Protein AF-A0A2V7QXV8-F1 (afdb_monomer)

pLDDT: mean 71.75, std 11.3, range [37.56, 85.5]

Sequence (123 aa):
MTAGTPDDYIDRLMKLIPADTVALYLSLDGIVRSGLKGDPALSTWMWALFVVVVVGNVLYWRKTGVTDVVQYVVLTLAFVVWVFTIGGPFHDLPWYKPFMGSVLLGLFTFFAPLLYKGAPQPT

Foldseek 3Di:
DDPDDPVVVVVVVLVCLLVVLLVVLVVVLVVLCVVQVPPPCSLVVLVVSVVCSLVVLVVVCVVVVDPCVLSSVLSSVSNVLSCLLVCGSVVPPPPRDNVVSVVSNVVSVVCVVVSDPDDDDDD

Solvent-accessible surface area (backbone atoms only — not comparable to full-atom values): 7189 Å² total; per-residue (Å²): 138,78,78,79,55,75,63,58,58,52,53,51,48,65,66,41,47,52,56,54,53,50,52,50,48,54,53,52,50,52,52,51,53,69,74,35,70,91,44,81,62,42,55,58,50,37,44,51,52,51,51,51,54,54,50,48,53,54,53,49,49,71,70,67,68,72,82,59,59,67,62,51,51,51,43,53,50,51,47,53,41,50,46,48,42,73,25,66,53,49,58,82,38,95,84,54,52,69,65,58,17,55,53,50,43,53,51,46,66,67,46,48,63,72,74,47,76,72,77,81,77,85,127

Structure (mmCIF, N/CA/C/O backbone):
data_AF-A0A2V7QXV8-F1
#
_entry.id   AF-A0A2V7QXV8-F1
#
loop_
_atom_site.group_PDB
_atom_site.id
_atom_site.type_symbol
_atom_site.label_atom_id
_atom_site.label_alt_id
_atom_site.label_comp_id
_atom_site.label_asym_id
_atom_site.label_entity_id
_atom_site.label_seq_id
_atom_site.pdbx_PDB_ins_code
_atom_site.Cartn_x
_atom_site.Cartn_y
_atom_site.Cartn_z
_atom_site.occupancy
_atom_site.B_iso_or_equiv
_atom_site.auth_seq_id
_atom_site.auth_comp_id
_atom_site.auth_asym_id
_atom_site.auth_atom_id
_atom_site.pdbx_PDB_model_num
ATOM 1 N N . MET A 1 1 ? -13.945 19.999 31.562 1.00 37.56 1 MET A N 1
ATOM 2 C CA . MET A 1 1 ? -12.709 19.666 30.824 1.00 37.56 1 MET A CA 1
ATOM 3 C C . MET A 1 1 ? -12.350 18.225 31.161 1.00 37.56 1 MET A C 1
ATOM 5 O O . MET A 1 1 ? -11.565 17.994 32.069 1.00 37.56 1 MET A O 1
ATOM 9 N N . THR A 1 2 ? -13.015 17.249 30.547 1.00 40.75 2 THR A N 1
ATOM 10 C CA . THR A 1 2 ? -12.712 15.830 30.781 1.00 40.75 2 THR A CA 1
ATOM 11 C C . THR A 1 2 ? -11.700 15.396 29.736 1.00 40.75 2 THR A C 1
ATOM 13 O O . THR A 1 2 ? -11.960 15.502 28.540 1.00 40.75 2 THR A O 1
ATOM 16 N N . ALA A 1 3 ? -10.517 15.010 30.210 1.00 41.69 3 ALA A N 1
ATOM 17 C CA . ALA A 1 3 ? -9.444 14.450 29.407 1.00 41.69 3 ALA A CA 1
ATOM 18 C C . ALA A 1 3 ? -9.998 13.358 28.479 1.00 41.69 3 ALA A C 1
ATOM 20 O O . ALA A 1 3 ? -10.766 12.507 28.929 1.00 41.69 3 ALA A O 1
ATOM 21 N N . GLY A 1 4 ? -9.642 13.437 27.193 1.00 46.00 4 GLY A N 1
ATOM 22 C CA . GLY A 1 4 ? -10.053 12.478 26.174 1.00 46.00 4 GLY A CA 1
ATOM 23 C C . GLY A 1 4 ? -9.784 11.055 26.646 1.00 46.00 4 GLY A C 1
ATOM 24 O O . GLY A 1 4 ? -8.693 10.742 27.125 1.00 46.00 4 GLY A O 1
ATOM 25 N N . THR A 1 5 ? -10.812 10.222 26.567 1.00 51.66 5 THR A N 1
ATOM 26 C CA . THR A 1 5 ? -10.742 8.793 26.848 1.00 51.66 5 THR A CA 1
ATOM 27 C C . THR A 1 5 ? -9.605 8.156 26.033 1.00 51.66 5 THR A C 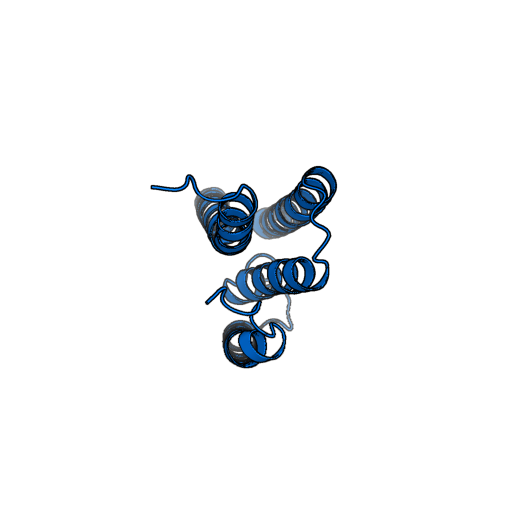1
ATOM 29 O O . THR A 1 5 ? -9.403 8.546 24.883 1.00 51.66 5 THR A O 1
ATOM 32 N N . PRO A 1 6 ? -8.863 7.175 26.586 1.00 52.41 6 PRO A N 1
ATOM 33 C CA . PRO A 1 6 ? -7.794 6.459 25.875 1.00 52.41 6 PRO A CA 1
ATOM 34 C C . PRO A 1 6 ? -8.194 5.927 24.486 1.00 52.41 6 PRO A C 1
ATOM 36 O O . PRO A 1 6 ? -7.344 5.842 23.602 1.00 52.41 6 PRO A O 1
ATOM 39 N N . ASP A 1 7 ? -9.485 5.647 24.287 1.00 53.47 7 ASP A N 1
ATOM 40 C CA . ASP A 1 7 ? -10.080 5.265 23.002 1.00 53.47 7 ASP A CA 1
ATOM 41 C C . ASP A 1 7 ? -9.902 6.330 21.908 1.00 53.47 7 ASP A C 1
ATOM 43 O O . ASP A 1 7 ? -9.552 5.980 20.788 1.00 53.47 7 ASP A O 1
ATOM 47 N N . ASP A 1 8 ? -10.029 7.632 22.209 1.00 63.91 8 ASP A N 1
ATOM 48 C CA . ASP A 1 8 ? -9.919 8.697 21.190 1.00 63.91 8 ASP A CA 1
ATOM 49 C C . ASP A 1 8 ? -8.488 8.806 20.638 1.00 63.91 8 ASP A C 1
ATOM 51 O O . ASP A 1 8 ? -8.278 9.105 19.462 1.00 63.91 8 ASP A O 1
ATOM 55 N N . TYR A 1 9 ? -7.475 8.525 21.467 1.00 54.59 9 TYR A N 1
ATOM 56 C CA . TYR A 1 9 ? -6.085 8.521 21.011 1.00 54.59 9 TYR A CA 1
ATOM 57 C C . TYR A 1 9 ? -5.807 7.347 20.071 1.00 54.59 9 TYR A C 1
ATOM 59 O O . TYR A 1 9 ? -5.240 7.555 18.998 1.00 54.59 9 TYR A O 1
ATOM 67 N N . ILE A 1 10 ? -6.230 6.135 20.446 1.00 59.06 10 ILE A N 1
ATOM 68 C CA . ILE A 1 10 ? -6.058 4.936 19.619 1.00 59.06 10 ILE A CA 1
ATOM 69 C C . ILE A 1 10 ? -6.875 5.053 18.327 1.00 59.06 10 ILE A C 1
ATOM 71 O O . ILE A 1 10 ? -6.328 4.795 17.258 1.00 59.06 10 ILE A O 1
ATOM 75 N N . ASP A 1 11 ? -8.108 5.558 18.378 1.00 62.88 11 ASP A N 1
ATOM 76 C CA . ASP A 1 11 ? -8.944 5.785 17.192 1.00 62.88 11 ASP A CA 1
ATOM 77 C C . ASP A 1 11 ? -8.345 6.806 16.223 1.00 62.88 11 ASP A C 1
ATOM 79 O O . ASP A 1 11 ? -8.382 6.620 14.999 1.00 62.88 11 ASP A O 1
ATOM 83 N N . ARG A 1 12 ? -7.764 7.893 16.743 1.00 60.41 12 ARG A N 1
ATOM 84 C CA . ARG A 1 12 ? -7.032 8.858 15.912 1.00 60.41 12 ARG A CA 1
ATOM 85 C C . ARG A 1 12 ? -5.787 8.230 15.310 1.00 60.41 12 ARG A C 1
ATOM 87 O O . ARG A 1 12 ? -5.550 8.419 14.120 1.00 60.41 12 ARG A O 1
ATOM 94 N N . LEU A 1 13 ? -5.031 7.460 16.092 1.00 57.62 13 LEU A N 1
ATOM 95 C CA . LEU A 1 13 ? -3.851 6.752 15.602 1.00 57.62 13 LEU A CA 1
ATOM 96 C C . LEU A 1 13 ? -4.231 5.793 14.466 1.00 57.62 13 LEU A C 1
ATOM 98 O O . LEU A 1 13 ? -3.622 5.831 13.402 1.00 57.62 13 LEU A O 1
ATOM 102 N N . MET A 1 14 ? -5.299 5.012 14.640 1.00 58.25 14 MET A N 1
ATOM 103 C CA . MET A 1 14 ? -5.800 4.063 13.642 1.00 58.25 14 MET A CA 1
ATOM 104 C C . MET A 1 14 ? -6.269 4.749 12.352 1.00 58.25 14 MET A C 1
ATOM 106 O O . MET A 1 14 ? -6.114 4.189 11.268 1.00 58.25 14 MET A O 1
ATOM 110 N N . LYS A 1 15 ? -6.785 5.981 12.440 1.00 62.88 15 LYS A N 1
ATOM 111 C CA . LYS A 1 15 ? -7.102 6.822 11.270 1.00 62.88 15 LYS A CA 1
ATOM 112 C C . LYS A 1 15 ? -5.867 7.410 10.580 1.00 62.88 15 LYS A C 1
ATOM 114 O O . LYS A 1 15 ? -5.953 7.729 9.397 1.00 62.88 15 LYS A O 1
ATOM 119 N N . LEU A 1 16 ? -4.745 7.556 11.289 1.00 59.81 16 LEU A N 1
ATOM 120 C CA . LEU A 1 16 ? -3.488 8.107 10.765 1.00 59.81 16 LEU A CA 1
ATOM 121 C C . LEU A 1 16 ? -2.578 7.042 10.142 1.00 59.81 16 LEU A C 1
ATOM 123 O O . LEU A 1 16 ? -1.873 7.350 9.185 1.00 59.81 16 LEU A O 1
ATOM 127 N N . ILE A 1 17 ? -2.667 5.781 10.582 1.00 63.16 17 ILE A N 1
ATOM 128 C CA . ILE A 1 17 ? -1.909 4.647 10.017 1.00 63.16 17 ILE A CA 1
ATOM 129 C C . ILE A 1 17 ? -1.930 4.581 8.479 1.00 63.16 17 ILE A C 1
ATOM 131 O O . ILE A 1 17 ? -0.855 4.395 7.900 1.00 63.16 17 ILE A O 1
ATOM 135 N N . PRO A 1 18 ? -3.073 4.721 7.772 1.00 66.31 18 PRO A N 1
ATOM 136 C CA . PRO A 1 18 ? -3.056 4.618 6.320 1.00 66.31 18 PRO A CA 1
ATOM 137 C C . PRO A 1 18 ? -2.311 5.804 5.696 1.00 66.31 18 PRO A C 1
ATOM 139 O O . PRO A 1 18 ? -1.593 5.606 4.723 1.00 66.31 18 PRO A O 1
ATOM 142 N N . ALA A 1 19 ? -2.401 7.004 6.278 1.00 69.44 19 ALA A N 1
ATOM 143 C CA . ALA A 1 19 ? -1.679 8.180 5.798 1.00 69.44 19 ALA A CA 1
ATOM 144 C C . ALA A 1 19 ? -0.167 8.078 6.065 1.00 69.44 19 ALA A C 1
ATOM 146 O O . ALA A 1 19 ? 0.622 8.304 5.148 1.00 69.44 19 ALA A O 1
ATOM 147 N N . ASP A 1 20 ? 0.237 7.662 7.267 1.00 74.00 20 ASP A N 1
ATOM 148 C CA . ASP A 1 20 ? 1.648 7.491 7.636 1.00 74.00 20 ASP A CA 1
ATOM 149 C C . ASP A 1 20 ? 2.321 6.378 6.827 1.00 74.00 20 ASP A C 1
ATOM 151 O O . ASP A 1 20 ? 3.422 6.559 6.307 1.00 74.00 20 ASP A O 1
ATOM 155 N N . THR A 1 21 ? 1.650 5.233 6.659 1.00 76.38 21 THR A N 1
ATOM 156 C CA . THR A 1 21 ? 2.197 4.111 5.876 1.00 76.38 21 THR A CA 1
ATOM 157 C C . THR A 1 21 ? 2.364 4.503 4.405 1.00 76.38 21 THR A C 1
ATOM 159 O O . THR A 1 21 ? 3.373 4.173 3.779 1.00 76.38 21 THR A O 1
ATOM 162 N N . VAL A 1 22 ? 1.395 5.233 3.845 1.00 79.31 22 VAL A N 1
ATOM 163 C CA . VAL A 1 22 ? 1.464 5.739 2.468 1.00 79.31 22 VAL A CA 1
ATOM 164 C C . VAL A 1 22 ? 2.580 6.772 2.315 1.00 79.31 22 VAL A C 1
ATOM 166 O O . VAL A 1 22 ? 3.355 6.681 1.364 1.00 79.31 22 VAL A O 1
ATOM 169 N N . ALA A 1 23 ? 2.709 7.715 3.251 1.00 81.81 23 ALA A N 1
ATOM 170 C CA . ALA A 1 23 ? 3.767 8.723 3.231 1.00 81.81 23 ALA A CA 1
ATOM 171 C C . ALA A 1 23 ? 5.163 8.089 3.336 1.00 81.81 23 ALA A C 1
ATOM 173 O O . ALA A 1 23 ? 6.074 8.467 2.592 1.00 81.81 23 ALA A O 1
ATOM 174 N N . LEU A 1 24 ? 5.317 7.084 4.205 1.00 82.81 24 LEU A N 1
ATOM 175 C CA . LEU A 1 24 ? 6.542 6.298 4.328 1.00 82.81 24 LEU A CA 1
ATOM 176 C C . LEU A 1 24 ? 6.869 5.584 3.012 1.00 82.81 24 LEU A C 1
ATOM 178 O O . LEU A 1 24 ? 7.984 5.714 2.507 1.00 82.81 24 LEU A O 1
ATOM 182 N N . TYR A 1 25 ? 5.898 4.869 2.435 1.00 82.19 25 TYR A N 1
ATOM 183 C CA . TYR A 1 25 ? 6.093 4.158 1.173 1.00 82.19 25 TYR A CA 1
ATOM 184 C C . TYR A 1 25 ? 6.468 5.113 0.036 1.00 82.19 25 TYR A C 1
ATOM 186 O O . TYR A 1 25 ? 7.429 4.845 -0.676 1.00 82.19 25 TYR A O 1
ATOM 194 N N . LEU A 1 26 ? 5.769 6.242 -0.111 1.00 83.38 26 LEU A N 1
ATOM 195 C CA . LEU A 1 26 ? 6.034 7.222 -1.168 1.00 83.38 26 LEU A CA 1
ATOM 196 C C . LEU A 1 26 ? 7.433 7.841 -1.038 1.00 83.38 26 LEU A C 1
ATOM 198 O O . LEU A 1 26 ? 8.128 8.033 -2.035 1.00 83.38 26 LEU A O 1
ATOM 202 N N . SER A 1 27 ? 7.863 8.114 0.195 1.00 85.50 27 SER A N 1
ATOM 203 C CA . SER A 1 27 ? 9.206 8.630 0.471 1.00 85.50 27 SER A CA 1
ATOM 204 C C . SER A 1 27 ? 10.280 7.614 0.075 1.00 85.50 27 SER A C 1
ATOM 206 O O . SER A 1 27 ? 11.242 7.961 -0.610 1.00 85.50 27 SER A O 1
ATOM 208 N N . LEU A 1 28 ? 10.100 6.347 0.460 1.00 82.56 28 LEU A N 1
ATOM 209 C CA . LEU A 1 28 ? 11.027 5.263 0.123 1.00 82.56 28 LEU A CA 1
ATOM 210 C C . LEU A 1 28 ? 11.042 4.964 -1.381 1.00 82.56 28 LEU A C 1
ATOM 212 O O . LEU A 1 28 ? 12.119 4.791 -1.950 1.00 82.56 28 LEU A O 1
ATOM 216 N N . ASP A 1 29 ? 9.876 4.958 -2.030 1.00 82.69 29 ASP A N 1
ATOM 217 C CA . ASP A 1 29 ? 9.727 4.804 -3.480 1.00 82.69 29 ASP A CA 1
ATOM 218 C C . ASP A 1 29 ? 10.514 5.888 -4.229 1.00 82.69 29 ASP A C 1
ATOM 220 O O . ASP A 1 29 ? 11.331 5.572 -5.098 1.00 82.69 29 ASP A O 1
ATOM 224 N N . GLY A 1 30 ? 10.363 7.155 -3.828 1.00 81.00 30 GLY A N 1
ATOM 225 C CA . GLY A 1 30 ? 11.110 8.272 -4.406 1.00 81.00 30 GLY A CA 1
ATOM 226 C C . GLY A 1 30 ? 12.627 8.127 -4.243 1.00 81.00 30 GLY A C 1
ATOM 227 O O . GLY A 1 30 ? 13.370 8.299 -5.212 1.00 81.00 30 GLY A O 1
ATOM 228 N N . ILE A 1 31 ? 13.092 7.749 -3.046 1.00 85.12 31 ILE A N 1
ATOM 229 C CA . ILE A 1 31 ? 14.522 7.540 -2.760 1.00 85.12 31 ILE A CA 1
ATOM 230 C C . ILE A 1 31 ? 15.086 6.405 -3.624 1.00 85.12 31 ILE A C 1
ATOM 232 O O . ILE A 1 31 ? 16.087 6.603 -4.317 1.00 85.12 31 ILE A O 1
ATOM 236 N N . VAL A 1 32 ? 14.434 5.240 -3.646 1.00 82.75 32 VAL A N 1
ATOM 237 C CA . VAL A 1 32 ? 14.908 4.067 -4.400 1.00 82.75 32 VAL A CA 1
ATOM 238 C C . VAL A 1 32 ? 14.913 4.334 -5.902 1.00 82.75 32 VAL A C 1
ATOM 240 O O . VAL A 1 32 ? 15.908 4.047 -6.570 1.00 82.75 32 VAL A O 1
ATOM 243 N N . ARG A 1 33 ? 13.859 4.957 -6.441 1.00 80.50 33 ARG A N 1
ATOM 244 C CA . ARG A 1 33 ? 13.814 5.337 -7.862 1.00 80.50 33 ARG A CA 1
ATOM 245 C C . ARG A 1 33 ? 14.875 6.369 -8.227 1.00 80.50 33 ARG A C 1
ATOM 247 O O . ARG A 1 33 ? 15.376 6.337 -9.349 1.00 80.50 33 ARG A O 1
ATOM 254 N N . SER A 1 34 ? 15.214 7.278 -7.311 1.00 82.31 34 SER A N 1
ATOM 255 C CA . SER A 1 34 ? 16.271 8.268 -7.539 1.00 82.31 34 SER A CA 1
ATOM 256 C C . SER A 1 34 ? 17.667 7.636 -7.574 1.00 82.31 34 SER A C 1
ATOM 258 O O . SER A 1 34 ? 18.494 8.056 -8.381 1.00 82.31 34 SER A O 1
ATOM 260 N N . GLY A 1 35 ? 17.911 6.604 -6.758 1.00 79.75 35 GLY A N 1
ATOM 261 C CA . GLY A 1 35 ? 19.212 5.935 -6.655 1.00 79.75 35 GLY A CA 1
ATOM 262 C C . GLY A 1 35 ? 19.452 4.819 -7.676 1.00 79.75 35 GLY A C 1
ATOM 263 O O . GLY A 1 35 ? 20.594 4.597 -8.061 1.00 79.75 35 GLY A O 1
ATOM 264 N N . LEU A 1 36 ? 18.400 4.133 -8.136 1.00 79.81 36 LEU A N 1
ATOM 265 C CA . LEU A 1 36 ? 18.493 2.947 -9.008 1.00 79.81 36 LEU A CA 1
ATOM 266 C C . LEU A 1 36 ? 17.905 3.176 -10.406 1.00 79.81 36 LEU A C 1
ATOM 268 O O . LEU A 1 36 ? 17.455 2.245 -11.074 1.00 79.81 36 LEU A O 1
ATOM 272 N N . LYS A 1 37 ? 17.853 4.430 -10.859 1.00 72.06 37 LYS A N 1
ATOM 273 C CA . LYS A 1 37 ? 17.228 4.791 -12.134 1.00 72.06 37 LYS A CA 1
ATOM 274 C C . LYS A 1 37 ? 17.919 4.075 -13.306 1.00 72.06 37 LYS A C 1
ATOM 276 O O . LYS A 1 37 ? 19.031 4.428 -13.678 1.00 72.06 37 LYS A O 1
ATOM 281 N N . GLY A 1 38 ? 17.229 3.106 -13.911 1.00 69.12 38 GLY A N 1
ATOM 282 C CA . GLY A 1 38 ? 17.739 2.308 -15.036 1.00 69.12 38 GLY A CA 1
ATOM 283 C C . GLY A 1 38 ? 18.434 1.000 -14.642 1.00 69.12 38 GLY A C 1
ATOM 284 O O . GLY A 1 38 ? 18.882 0.279 -15.530 1.00 69.12 38 GLY A O 1
ATOM 285 N N . ASP A 1 39 ? 18.499 0.674 -13.349 1.00 79.50 39 ASP A N 1
ATOM 286 C CA . ASP A 1 39 ? 19.017 -0.604 -12.865 1.00 79.50 39 ASP A CA 1
ATOM 287 C C . ASP A 1 39 ? 17.886 -1.655 -12.822 1.00 79.50 39 ASP A C 1
ATOM 289 O O . ASP A 1 39 ? 16.836 -1.393 -12.222 1.00 79.50 39 ASP A O 1
ATOM 293 N N . PRO A 1 40 ? 18.056 -2.855 -13.410 1.00 74.25 40 PRO A N 1
ATOM 294 C CA . PRO A 1 40 ? 17.089 -3.948 -13.275 1.00 74.25 40 PRO A CA 1
ATOM 295 C C . PRO A 1 40 ? 16.826 -4.366 -11.815 1.00 74.25 40 PRO A C 1
ATOM 297 O O . PRO A 1 40 ? 15.771 -4.935 -11.525 1.00 74.25 40 PRO A O 1
ATOM 300 N N . ALA A 1 41 ? 17.722 -4.049 -10.874 1.00 78.88 41 ALA A N 1
ATOM 301 C CA . ALA A 1 41 ? 17.515 -4.284 -9.445 1.00 78.88 41 ALA A CA 1
ATOM 302 C C . ALA A 1 41 ? 16.388 -3.430 -8.832 1.00 78.88 41 ALA A C 1
ATOM 304 O O . ALA A 1 41 ? 15.893 -3.769 -7.753 1.00 78.88 41 ALA A O 1
ATOM 305 N N . LEU A 1 42 ? 15.956 -2.352 -9.501 1.00 77.56 42 LEU A N 1
ATOM 306 C CA . LEU A 1 42 ? 14.882 -1.474 -9.029 1.00 77.56 42 LEU A CA 1
ATOM 307 C C . LEU A 1 42 ? 13.591 -2.259 -8.767 1.00 77.56 42 LEU A C 1
ATOM 309 O O . LEU A 1 42 ? 12.998 -2.104 -7.703 1.00 77.56 42 LEU A O 1
ATOM 313 N N . SER A 1 43 ? 13.209 -3.165 -9.672 1.00 76.50 43 SER A N 1
ATOM 314 C CA . SER A 1 43 ? 11.997 -3.981 -9.521 1.00 76.50 43 SER A CA 1
ATOM 315 C C . SER A 1 43 ? 12.044 -4.839 -8.249 1.00 76.50 43 SER A C 1
ATOM 317 O O . SER A 1 43 ? 11.129 -4.813 -7.424 1.00 76.50 43 SER A O 1
ATOM 319 N N . THR A 1 44 ? 13.169 -5.522 -8.016 1.00 81.56 44 THR A N 1
ATOM 320 C CA . THR A 1 44 ? 13.402 -6.337 -6.813 1.00 81.56 44 THR A CA 1
ATOM 321 C C . THR A 1 44 ? 13.342 -5.498 -5.537 1.00 81.56 44 THR A C 1
ATOM 323 O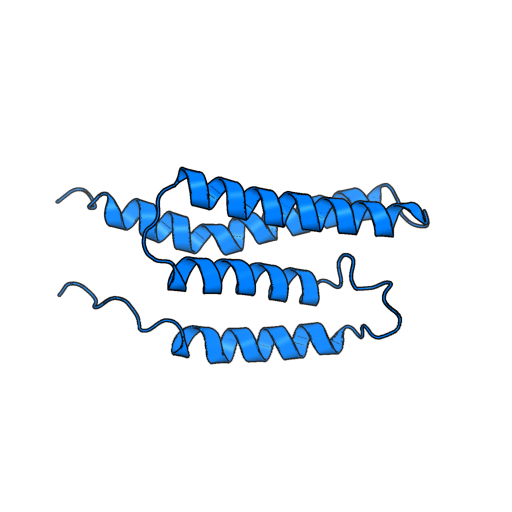 O . THR A 1 44 ? 12.724 -5.912 -4.554 1.00 81.56 44 THR A O 1
ATOM 326 N N . TRP A 1 45 ? 13.936 -4.302 -5.546 1.00 80.69 45 TRP A N 1
ATOM 327 C CA . TRP A 1 45 ? 13.895 -3.388 -4.403 1.00 80.69 45 TRP A CA 1
ATOM 328 C C . TRP A 1 45 ? 12.486 -2.883 -4.099 1.00 80.69 45 TRP A C 1
ATOM 330 O O . TRP A 1 45 ? 12.110 -2.796 -2.931 1.00 80.69 45 TRP A O 1
ATOM 340 N N . MET A 1 46 ? 11.677 -2.606 -5.121 1.00 80.31 46 MET A N 1
ATOM 341 C CA . MET A 1 46 ? 10.284 -2.200 -4.930 1.00 80.31 46 MET A CA 1
ATOM 342 C C . MET A 1 46 ? 9.430 -3.322 -4.338 1.00 80.31 46 MET A C 1
ATOM 344 O O . MET A 1 46 ? 8.598 -3.062 -3.465 1.00 80.31 46 MET A O 1
ATOM 348 N N . TRP A 1 47 ? 9.656 -4.569 -4.766 1.00 82.12 47 TRP A N 1
ATOM 349 C CA . TRP A 1 47 ? 9.009 -5.741 -4.170 1.00 82.12 47 TRP A CA 1
ATOM 350 C C . TRP A 1 47 ? 9.438 -5.935 -2.714 1.00 82.12 47 TRP A C 1
ATOM 352 O O . TRP A 1 47 ? 8.585 -6.145 -1.851 1.00 82.12 47 TRP A O 1
ATOM 362 N N . ALA A 1 48 ? 10.733 -5.798 -2.419 1.00 84.25 48 ALA A N 1
ATOM 363 C CA . ALA A 1 48 ? 11.248 -5.880 -1.055 1.00 84.25 48 ALA A CA 1
ATOM 364 C C . ALA A 1 48 ? 10.636 -4.797 -0.151 1.00 84.25 48 ALA A C 1
ATOM 366 O O . ALA A 1 48 ? 10.155 -5.113 0.936 1.00 84.25 48 ALA A O 1
ATOM 367 N N . LEU A 1 49 ? 10.576 -3.543 -0.615 1.00 82.88 49 LEU A N 1
ATOM 368 C CA . LEU A 1 49 ? 9.938 -2.443 0.112 1.00 82.88 49 LEU A CA 1
ATOM 369 C C . LEU A 1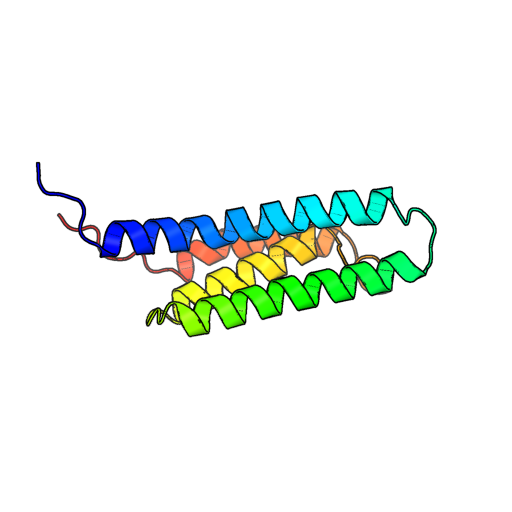 49 ? 8.454 -2.707 0.372 1.00 82.88 49 LEU A C 1
ATOM 371 O O . LEU A 1 49 ? 7.991 -2.524 1.496 1.00 82.88 49 LEU A O 1
ATOM 375 N N . PHE A 1 50 ? 7.715 -3.169 -0.639 1.00 82.62 50 PHE A N 1
ATOM 376 C CA . PHE A 1 50 ? 6.303 -3.509 -0.481 1.00 82.62 50 PHE A CA 1
ATOM 377 C C . PHE A 1 50 ? 6.104 -4.580 0.596 1.00 82.62 50 PHE A C 1
ATOM 379 O O . PHE A 1 50 ? 5.310 -4.386 1.516 1.00 82.62 50 PHE A O 1
ATOM 386 N N . VAL A 1 51 ? 6.872 -5.671 0.539 1.00 84.19 51 VAL A N 1
ATOM 387 C CA . VAL A 1 51 ? 6.787 -6.752 1.531 1.00 84.19 51 VAL A CA 1
ATOM 388 C C . VAL A 1 51 ? 7.162 -6.254 2.926 1.00 84.19 51 VAL A C 1
ATOM 390 O O . VAL A 1 51 ? 6.444 -6.549 3.876 1.00 84.19 51 VAL A O 1
ATOM 393 N N . VAL A 1 52 ? 8.232 -5.468 3.070 1.00 85.44 52 VAL A N 1
ATOM 394 C CA . VAL A 1 52 ? 8.661 -4.931 4.373 1.00 85.44 52 VAL A CA 1
ATOM 395 C C . VAL A 1 52 ? 7.589 -4.036 4.988 1.00 85.44 52 VAL A C 1
ATOM 397 O O . VAL A 1 52 ? 7.298 -4.179 6.175 1.00 85.44 52 VAL A O 1
ATOM 400 N N . VAL A 1 53 ? 6.966 -3.154 4.203 1.00 80.44 53 VAL A N 1
ATOM 401 C CA . VAL A 1 53 ? 5.916 -2.259 4.708 1.00 80.44 53 VAL A CA 1
ATOM 402 C C . VAL A 1 53 ? 4.643 -3.037 5.060 1.00 80.44 53 VAL A C 1
ATOM 404 O O . VAL A 1 53 ? 4.075 -2.807 6.127 1.00 80.44 53 VAL A O 1
ATOM 407 N N . VAL A 1 54 ? 4.228 -4.009 4.236 1.00 80.50 54 VAL A N 1
ATOM 408 C CA . VAL A 1 54 ? 3.0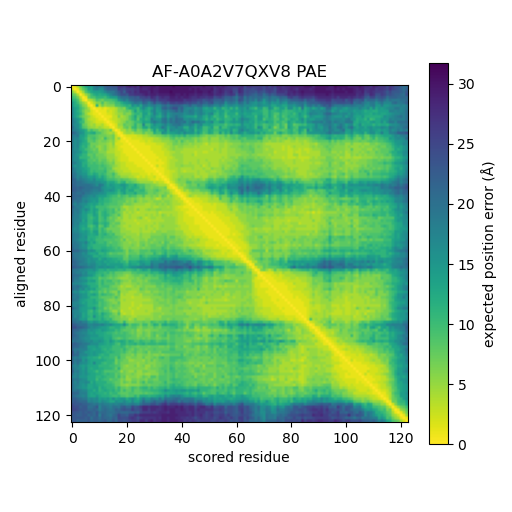75 -4.881 4.540 1.00 80.50 54 VAL A CA 1
ATOM 409 C C . VAL A 1 54 ? 3.325 -5.695 5.810 1.00 80.50 54 VAL A C 1
ATOM 411 O O . VAL A 1 54 ? 2.498 -5.692 6.722 1.00 80.50 54 VAL A O 1
ATOM 414 N N . VAL A 1 55 ? 4.475 -6.366 5.905 1.00 82.44 55 VAL A N 1
ATOM 415 C CA . VAL A 1 55 ? 4.840 -7.178 7.075 1.00 82.44 55 VAL A CA 1
ATOM 416 C C . VAL A 1 55 ? 4.975 -6.300 8.315 1.00 82.44 55 VAL A C 1
ATOM 418 O O . VAL A 1 55 ? 4.490 -6.685 9.377 1.00 82.44 55 VAL A O 1
ATOM 421 N N . GLY A 1 56 ? 5.567 -5.111 8.182 1.00 78.31 56 GLY A N 1
ATOM 422 C CA . GLY A 1 56 ? 5.646 -4.114 9.245 1.00 78.31 56 GLY A CA 1
ATOM 423 C C . GLY A 1 56 ? 4.266 -3.741 9.780 1.00 78.31 56 GLY A C 1
ATOM 424 O O . GLY A 1 56 ? 4.059 -3.781 10.991 1.00 78.31 56 GLY A O 1
ATOM 425 N N . ASN A 1 57 ? 3.299 -3.489 8.892 1.00 75.12 57 ASN A N 1
ATOM 426 C CA . ASN A 1 57 ? 1.921 -3.173 9.278 1.00 75.12 57 ASN A CA 1
ATOM 427 C C . ASN A 1 57 ? 1.222 -4.340 10.000 1.00 75.12 57 ASN A C 1
ATOM 429 O O . ASN A 1 57 ? 0.512 -4.134 10.985 1.00 75.12 57 ASN A O 1
ATOM 433 N N . VAL A 1 58 ? 1.449 -5.582 9.556 1.00 74.00 58 VAL A N 1
ATOM 434 C CA . VAL A 1 58 ? 0.915 -6.798 10.206 1.00 74.00 58 VAL A CA 1
ATOM 435 C C . VAL A 1 58 ? 1.539 -7.040 11.578 1.00 74.00 58 VAL A C 1
ATOM 437 O O . VAL A 1 58 ? 0.832 -7.373 12.534 1.00 74.00 58 VAL A O 1
ATOM 440 N N . LEU A 1 59 ? 2.852 -6.847 11.710 1.00 77.44 59 LEU A N 1
ATOM 441 C CA . LEU A 1 59 ? 3.541 -6.972 12.994 1.00 77.44 59 LEU A CA 1
ATOM 442 C C . LEU A 1 59 ? 3.103 -5.887 13.981 1.00 77.44 59 LEU A C 1
ATOM 444 O O . LEU A 1 59 ? 2.942 -6.174 15.169 1.00 77.44 59 LEU A O 1
ATOM 448 N N . TYR A 1 60 ? 2.916 -4.659 13.493 1.00 70.38 60 TYR A N 1
ATOM 449 C CA . TYR A 1 60 ? 2.477 -3.532 14.308 1.00 70.38 60 TYR A CA 1
ATOM 450 C C . TYR A 1 60 ? 1.080 -3.790 14.878 1.00 70.38 60 TYR A C 1
ATOM 452 O O . TYR A 1 60 ? 0.892 -3.682 16.087 1.00 70.38 60 TYR A O 1
ATOM 460 N N . TRP A 1 61 ? 0.148 -4.271 14.049 1.00 67.62 61 TRP A N 1
ATOM 461 C CA . TRP A 1 61 ? -1.186 -4.680 14.497 1.00 67.62 61 TRP A CA 1
ATOM 462 C C . TRP A 1 61 ? -1.164 -5.798 15.541 1.00 67.62 61 TRP A C 1
ATOM 464 O O . TRP A 1 61 ? -1.833 -5.708 16.572 1.00 67.62 61 TRP A O 1
ATOM 474 N N . ARG A 1 62 ? -0.331 -6.827 15.337 1.00 68.44 62 ARG A N 1
ATOM 475 C CA . ARG A 1 62 ? -0.158 -7.893 16.338 1.00 68.44 62 ARG A CA 1
ATOM 476 C C . ARG A 1 62 ? 0.341 -7.374 17.687 1.00 68.44 62 ARG A C 1
ATOM 478 O O . ARG A 1 62 ? 0.052 -7.999 18.703 1.00 68.44 62 ARG A O 1
ATOM 485 N N . LYS A 1 63 ? 1.093 -6.270 17.710 1.00 70.50 63 LYS A N 1
ATOM 486 C CA . LYS A 1 63 ? 1.581 -5.654 18.951 1.00 70.50 63 LYS A CA 1
ATOM 487 C C . LYS A 1 63 ? 0.594 -4.678 19.584 1.00 70.50 63 LYS A C 1
ATOM 489 O O . LYS A 1 63 ? 0.634 -4.534 20.801 1.00 70.50 63 LYS A O 1
ATOM 494 N N . THR A 1 64 ? -0.262 -4.017 18.806 1.00 65.62 64 THR A N 1
ATOM 495 C CA . THR A 1 64 ? -1.222 -3.035 19.339 1.00 65.62 64 THR A CA 1
ATOM 496 C C . THR A 1 64 ? -2.480 -3.668 19.931 1.00 65.62 64 THR A C 1
ATOM 498 O O . THR A 1 64 ? -3.181 -2.996 20.679 1.00 65.62 64 THR A O 1
ATOM 501 N N . GLY A 1 65 ? -2.760 -4.950 19.665 1.00 61.66 65 GLY A N 1
ATOM 502 C CA . GLY A 1 65 ? -3.848 -5.684 20.330 1.00 61.66 65 GLY A CA 1
ATOM 503 C C . GLY A 1 65 ? -5.255 -5.188 19.977 1.00 61.66 65 GLY A C 1
ATOM 504 O O . GLY A 1 65 ? -6.203 -5.473 20.703 1.00 61.66 65 GLY A O 1
ATOM 505 N N . VAL A 1 66 ? -5.392 -4.444 18.875 1.00 64.12 66 VAL A N 1
ATOM 506 C CA . VAL A 1 66 ? -6.663 -3.868 18.420 1.00 64.12 66 VAL A CA 1
ATOM 507 C C . VAL A 1 66 ? -7.632 -4.984 18.032 1.00 64.12 66 VAL A C 1
ATOM 509 O O . VAL A 1 66 ? -7.347 -5.787 17.141 1.00 64.12 66 VAL A O 1
ATOM 512 N N . THR A 1 67 ? -8.785 -5.016 18.699 1.00 61.38 67 THR A N 1
ATOM 513 C CA . THR A 1 67 ? -9.844 -6.025 18.536 1.00 61.38 67 THR A CA 1
ATOM 514 C C . THR A 1 67 ? -10.722 -5.796 17.306 1.00 61.38 67 THR A C 1
ATOM 516 O O . THR A 1 67 ? -11.429 -6.713 16.885 1.00 61.38 67 THR A O 1
ATOM 519 N N . ASP A 1 68 ? -10.659 -4.611 16.695 1.00 67.44 68 ASP A N 1
ATOM 520 C CA . ASP A 1 68 ? -11.493 -4.242 15.554 1.00 67.44 68 ASP A CA 1
ATOM 521 C C . ASP A 1 68 ? -10.902 -4.727 14.217 1.00 67.44 68 ASP A C 1
ATOM 523 O O . ASP A 1 68 ? -10.223 -4.018 13.465 1.00 67.44 68 ASP A O 1
ATOM 527 N N . VAL A 1 69 ? -11.132 -6.013 13.937 1.00 69.12 69 VAL A N 1
ATOM 528 C CA . VAL A 1 69 ? -10.589 -6.720 12.765 1.00 69.12 69 VAL A CA 1
ATOM 529 C C . VAL A 1 69 ? -11.063 -6.089 11.449 1.00 69.12 69 VAL A C 1
ATOM 531 O O . VAL A 1 69 ? -10.304 -6.048 10.482 1.00 69.12 69 VAL A O 1
ATOM 534 N N . VAL A 1 70 ? -12.291 -5.560 11.399 1.00 67.38 70 VAL A N 1
ATOM 535 C CA . VAL A 1 70 ? -12.860 -4.958 10.178 1.00 67.38 70 VAL A CA 1
ATOM 536 C C . VAL A 1 70 ? -12.119 -3.675 9.812 1.00 67.38 70 VAL A C 1
ATOM 538 O O . VAL A 1 70 ? -11.718 -3.506 8.659 1.00 67.38 70 VAL A O 1
ATOM 541 N N . GLN A 1 71 ? -11.867 -2.804 10.792 1.00 66.19 71 GLN A N 1
ATOM 542 C CA . GLN A 1 71 ? -11.105 -1.573 10.587 1.00 66.19 71 GLN A CA 1
ATOM 543 C C . GLN A 1 71 ? -9.690 -1.880 10.084 1.00 66.19 71 GLN A C 1
ATOM 545 O O . GLN A 1 71 ? -9.214 -1.252 9.137 1.00 66.19 71 GLN A O 1
ATOM 550 N N . TYR A 1 72 ? -9.045 -2.896 10.658 1.00 71.50 72 TYR A N 1
ATOM 551 C CA . TYR A 1 72 ? -7.707 -3.311 10.250 1.00 71.50 72 TYR A CA 1
ATOM 552 C C . TYR A 1 72 ? -7.649 -3.879 8.822 1.00 71.50 72 TYR A C 1
ATOM 554 O O . TYR A 1 72 ? -6.740 -3.553 8.049 1.00 71.50 72 TYR A O 1
ATOM 562 N N . VAL A 1 73 ? -8.630 -4.700 8.439 1.00 72.56 73 VAL A N 1
ATOM 563 C CA . VAL A 1 73 ? -8.722 -5.240 7.075 1.00 72.56 73 VAL A CA 1
ATOM 564 C C . VAL A 1 73 ? -8.918 -4.109 6.069 1.00 72.56 73 VAL A C 1
ATOM 566 O O . VAL A 1 73 ? -8.224 -4.075 5.053 1.00 72.56 73 VAL A O 1
ATOM 569 N N . VAL A 1 74 ? -9.793 -3.144 6.365 1.00 72.62 74 VAL A N 1
ATOM 570 C CA . VAL A 1 74 ? -10.011 -1.974 5.501 1.00 72.62 74 VAL A CA 1
ATOM 571 C C . VAL A 1 74 ? -8.738 -1.132 5.379 1.00 72.62 74 VAL A C 1
ATOM 573 O O . VAL A 1 74 ? -8.392 -0.730 4.272 1.00 72.62 74 VAL A O 1
ATOM 576 N N . LEU A 1 75 ? -7.997 -0.926 6.471 1.00 72.12 75 LEU A N 1
ATOM 577 C CA . LEU A 1 75 ? -6.714 -0.209 6.474 1.00 72.12 75 LEU A CA 1
ATOM 578 C C . LEU A 1 75 ? -5.644 -0.899 5.623 1.00 72.12 75 LEU A C 1
ATOM 580 O O . LEU A 1 75 ? -4.950 -0.257 4.832 1.00 72.12 75 LEU A O 1
ATOM 584 N N . TH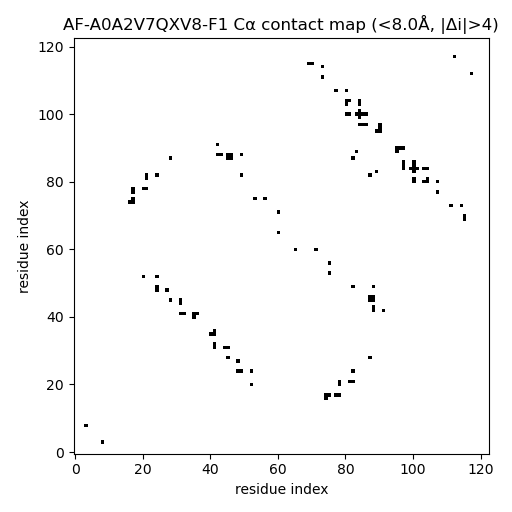R A 1 76 ? -5.535 -2.217 5.759 1.00 75.50 76 THR A N 1
ATOM 585 C CA . THR A 1 76 ? -4.575 -3.019 4.995 1.00 75.50 76 THR A CA 1
ATOM 586 C C . THR A 1 76 ? -4.927 -3.006 3.509 1.00 75.50 76 THR A C 1
ATOM 588 O O . THR A 1 76 ? -4.056 -2.782 2.668 1.00 75.50 76 THR A O 1
ATOM 591 N N . LEU A 1 77 ? -6.209 -3.178 3.171 1.00 77.31 77 LEU A N 1
ATOM 592 C CA . LEU A 1 77 ? -6.686 -3.084 1.792 1.00 77.31 77 LEU A CA 1
ATOM 593 C C . LEU A 1 77 ? -6.474 -1.683 1.212 1.00 77.31 77 LEU A C 1
ATOM 595 O O . LEU A 1 77 ? -6.027 -1.577 0.073 1.00 77.31 77 LEU A O 1
ATOM 599 N N . ALA A 1 78 ? -6.716 -0.625 1.993 1.00 76.56 78 ALA A N 1
ATOM 600 C CA . ALA A 1 78 ? -6.463 0.751 1.574 1.00 76.56 78 ALA A CA 1
ATOM 601 C C . ALA A 1 78 ? -5.003 0.938 1.156 1.00 76.56 78 ALA A C 1
ATOM 603 O O . ALA A 1 78 ? -4.738 1.479 0.086 1.00 76.56 78 ALA A O 1
ATOM 604 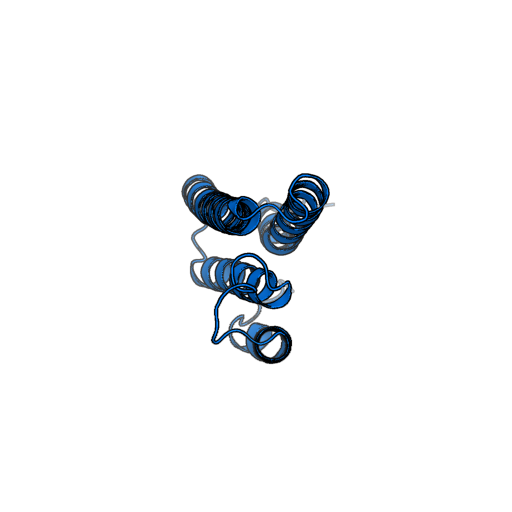N N . PHE A 1 79 ? -4.062 0.437 1.961 1.00 78.06 79 PHE A N 1
ATOM 605 C CA . PHE A 1 79 ? -2.638 0.495 1.644 1.00 78.06 79 PHE A CA 1
ATOM 606 C C . PHE A 1 79 ? -2.295 -0.265 0.356 1.00 78.06 79 PHE A C 1
ATOM 608 O O . PHE A 1 79 ? -1.607 0.281 -0.506 1.00 78.06 79 PHE A O 1
ATOM 615 N N . VAL A 1 80 ? -2.800 -1.494 0.184 1.00 80.12 80 VAL A N 1
ATOM 616 C CA . VAL A 1 80 ? -2.554 -2.278 -1.041 1.00 80.12 80 VAL A CA 1
ATOM 617 C C . VAL A 1 80 ? -3.101 -1.561 -2.272 1.00 80.12 80 VAL A C 1
ATOM 619 O O . VAL A 1 80 ? -2.390 -1.449 -3.270 1.00 80.12 80 VAL A O 1
ATOM 622 N N . VAL A 1 81 ? -4.327 -1.036 -2.198 1.00 81.44 81 VAL A N 1
ATOM 623 C CA . VAL A 1 81 ? -4.930 -0.247 -3.281 1.00 81.44 81 VAL A CA 1
ATOM 624 C C . VAL A 1 81 ? -4.069 0.977 -3.587 1.00 81.44 81 VAL A C 1
ATOM 626 O O . VAL A 1 81 ? -3.827 1.266 -4.757 1.00 81.44 81 VAL A O 1
ATOM 629 N N . TRP A 1 82 ? -3.548 1.650 -2.558 1.00 81.00 82 TRP A N 1
ATOM 630 C CA . TRP A 1 82 ? -2.708 2.833 -2.727 1.00 81.00 82 TRP A CA 1
ATOM 631 C C . TRP A 1 82 ? -1.382 2.516 -3.428 1.00 81.00 82 TRP A C 1
ATOM 633 O O . TRP A 1 82 ? -1.023 3.181 -4.402 1.00 81.00 82 TRP A O 1
ATOM 643 N N . VAL A 1 83 ? -0.675 1.467 -2.996 1.00 77.12 83 VAL A N 1
ATOM 644 C CA . VAL A 1 83 ? 0.556 1.010 -3.666 1.00 77.12 83 VAL A CA 1
ATOM 645 C C . VAL A 1 83 ? 0.266 0.601 -5.106 1.00 77.12 83 VAL A C 1
ATOM 647 O O . VAL A 1 83 ? 1.030 0.938 -6.014 1.00 77.12 83 VAL A O 1
ATOM 650 N N . PHE A 1 84 ? -0.861 -0.078 -5.325 1.00 79.94 84 PHE A N 1
ATOM 651 C CA . PHE A 1 84 ? -1.304 -0.453 -6.657 1.00 79.94 84 PHE A CA 1
ATOM 652 C C . PHE A 1 84 ? -1.547 0.783 -7.534 1.00 79.94 84 PHE A C 1
ATOM 654 O O . PHE A 1 84 ? -1.172 0.752 -8.695 1.00 79.94 84 PHE A O 1
ATOM 661 N N . THR A 1 85 ? -2.055 1.903 -7.005 1.00 78.12 85 THR A N 1
ATOM 662 C CA . THR A 1 85 ? -2.168 3.165 -7.767 1.00 78.12 85 THR A CA 1
ATOM 663 C C . THR A 1 85 ? -0.847 3.819 -8.145 1.00 78.12 85 THR A C 1
ATOM 665 O O . THR A 1 85 ? -0.751 4.365 -9.242 1.00 78.12 85 THR A O 1
ATOM 668 N N . ILE A 1 86 ? 0.169 3.788 -7.276 1.00 77.44 86 ILE A N 1
ATOM 669 C CA . ILE A 1 86 ? 1.492 4.365 -7.596 1.00 77.44 86 ILE A CA 1
ATOM 670 C C . ILE A 1 86 ? 2.151 3.588 -8.749 1.00 77.44 86 ILE A C 1
ATOM 672 O O . ILE A 1 86 ? 3.040 4.087 -9.437 1.00 77.44 86 ILE A O 1
ATOM 676 N N . GLY A 1 87 ? 1.743 2.340 -8.965 1.00 72.81 87 GLY A N 1
ATOM 677 C CA . GLY A 1 87 ? 2.373 1.436 -9.912 1.00 72.81 87 GLY A CA 1
ATOM 678 C C . GLY A 1 87 ? 3.520 0.657 -9.291 1.00 72.81 87 GLY A C 1
ATOM 679 O O . GLY A 1 87 ? 3.666 -0.496 -9.655 1.00 72.81 87 GLY A O 1
ATOM 680 N N . GLY A 1 88 ? 4.244 1.202 -8.305 1.00 75.88 88 GLY A N 1
ATOM 681 C CA . GLY A 1 88 ? 5.085 0.438 -7.372 1.00 75.88 88 GLY A CA 1
ATOM 682 C C . GLY A 1 88 ? 5.849 -0.755 -8.000 1.00 75.88 88 GLY A C 1
ATOM 683 O O . GLY A 1 88 ? 6.367 -0.630 -9.111 1.00 75.88 88 GLY A O 1
ATOM 684 N N . PRO A 1 89 ? 5.877 -1.930 -7.338 1.00 72.44 89 PRO A N 1
ATOM 685 C CA . PRO A 1 89 ? 6.446 -3.160 -7.903 1.00 72.44 89 PRO A CA 1
ATOM 686 C C . PRO A 1 89 ? 5.605 -3.780 -9.036 1.00 72.44 89 PRO A C 1
ATOM 688 O O . PRO A 1 89 ? 6.049 -4.703 -9.716 1.00 72.44 89 PRO A O 1
ATOM 691 N N . PHE A 1 90 ? 4.370 -3.306 -9.223 1.00 72.19 90 PHE A N 1
ATOM 692 C CA . PHE A 1 90 ? 3.423 -3.832 -10.205 1.00 72.19 90 PHE A CA 1
ATOM 693 C C . PHE A 1 90 ? 3.643 -3.249 -11.604 1.00 72.19 90 PHE A C 1
ATOM 695 O O . PHE A 1 90 ? 3.166 -3.822 -12.575 1.00 72.19 90 PHE A O 1
ATOM 702 N N . HIS A 1 91 ? 4.380 -2.144 -11.722 1.00 72.62 91 HIS A N 1
ATOM 703 C CA . HIS A 1 91 ? 4.588 -1.415 -12.968 1.00 72.62 91 HIS A CA 1
ATOM 704 C C . HIS A 1 91 ? 5.294 -2.252 -14.039 1.00 72.62 91 HIS A C 1
ATOM 706 O O . HIS A 1 91 ? 4.994 -2.108 -15.220 1.00 72.62 91 HIS A O 1
ATOM 712 N N . ASP A 1 92 ? 6.176 -3.161 -13.622 1.00 71.69 92 ASP A N 1
ATOM 713 C CA . ASP A 1 92 ? 6.919 -4.035 -14.533 1.00 71.69 92 ASP A CA 1
ATOM 714 C C . ASP A 1 92 ? 6.127 -5.292 -14.936 1.00 71.69 92 ASP A C 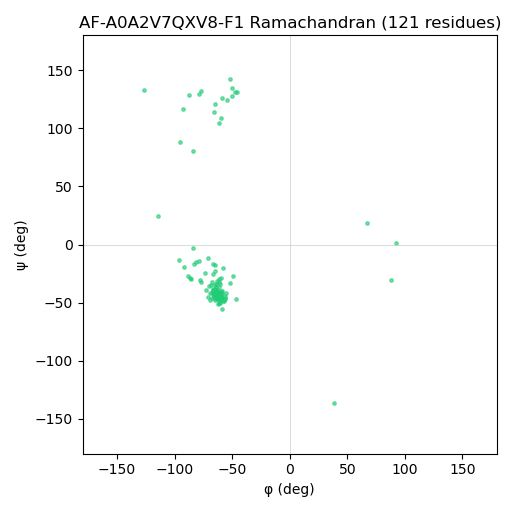1
ATOM 716 O O . ASP A 1 92 ? 6.599 -6.101 -15.737 1.00 71.69 92 ASP A O 1
ATOM 720 N N . LEU A 1 93 ? 4.915 -5.490 -14.397 1.00 78.56 93 LEU A N 1
ATOM 721 C CA . LEU A 1 93 ? 4.090 -6.638 -14.754 1.00 78.56 93 LEU A CA 1
ATOM 722 C C . LEU A 1 93 ? 3.432 -6.420 -16.125 1.00 78.56 93 LEU A C 1
ATOM 724 O O . LEU A 1 93 ? 2.772 -5.404 -16.339 1.00 78.56 93 LEU A O 1
ATOM 728 N N . PRO A 1 94 ? 3.491 -7.407 -17.038 1.00 75.50 94 PRO A N 1
ATOM 729 C CA . PRO A 1 94 ? 3.008 -7.253 -18.414 1.00 75.50 94 PRO A CA 1
ATOM 730 C C . PRO A 1 94 ? 1.491 -7.028 -18.524 1.00 75.50 94 PRO A C 1
ATOM 732 O O . PRO A 1 94 ? 0.996 -6.581 -19.556 1.00 75.50 94 PRO A O 1
ATOM 735 N N . TRP A 1 95 ? 0.740 -7.347 -17.469 1.00 79.50 95 TRP A N 1
ATOM 736 C CA . TRP A 1 95 ? -0.708 -7.154 -17.390 1.00 79.50 95 TRP A CA 1
ATOM 737 C C . TRP A 1 95 ? -1.108 -5.850 -16.689 1.00 79.50 95 TRP A C 1
ATOM 739 O O . TRP A 1 95 ? -2.274 -5.456 -16.767 1.00 79.50 95 TRP A O 1
ATOM 749 N N . TYR A 1 96 ? -0.175 -5.182 -16.004 1.00 78.25 96 TYR A N 1
ATOM 750 C CA . TYR A 1 96 ? -0.473 -3.978 -15.246 1.00 78.25 96 TYR A CA 1
ATOM 751 C C . TYR A 1 96 ? -0.582 -2.774 -16.180 1.00 78.25 96 TYR A C 1
ATOM 753 O O . TYR A 1 96 ? 0.293 -2.499 -17.000 1.00 78.25 96 TYR A O 1
ATOM 761 N N . LYS A 1 97 ? -1.676 -2.025 -16.042 1.00 81.06 97 LYS A N 1
ATOM 762 C CA . LYS A 1 97 ? -1.865 -0.743 -16.719 1.00 81.06 97 LYS A CA 1
ATOM 763 C C . LYS A 1 97 ? -2.211 0.309 -15.668 1.00 81.06 97 LYS A C 1
ATOM 765 O O . LYS A 1 97 ? -3.123 0.057 -14.880 1.00 81.06 97 LYS A O 1
ATOM 770 N N . PRO A 1 98 ? -1.578 1.499 -15.679 1.00 78.81 98 PRO A N 1
ATOM 771 C CA . PRO A 1 98 ? -1.778 2.519 -14.644 1.00 78.81 98 PRO A CA 1
ATOM 772 C C . PRO A 1 98 ? -3.246 2.887 -14.376 1.00 78.81 98 PRO A C 1
ATOM 774 O O . PRO A 1 98 ? -3.623 3.136 -13.235 1.00 78.81 98 PRO A O 1
ATOM 777 N N . PHE A 1 99 ? -4.106 2.846 -15.404 1.00 81.19 99 PHE A N 1
ATOM 778 C CA . PHE A 1 99 ? -5.535 3.135 -15.244 1.00 81.19 99 PHE A CA 1
ATOM 779 C C . PHE A 1 99 ? -6.245 2.156 -14.292 1.00 81.19 99 PHE A C 1
ATOM 781 O O . PHE A 1 99 ? -7.211 2.542 -13.639 1.00 81.19 99 PHE A O 1
ATOM 788 N N . MET A 1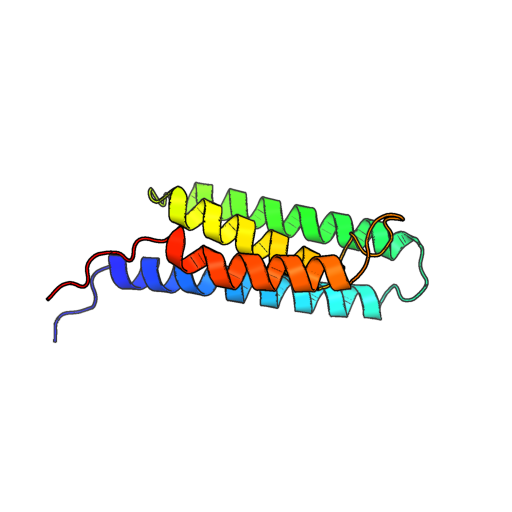 100 ? -5.783 0.901 -14.197 1.00 83.94 100 MET A N 1
ATOM 789 C CA . MET A 1 100 ? -6.374 -0.108 -13.312 1.00 83.94 100 MET A CA 1
ATOM 790 C C . MET A 1 100 ? -6.214 0.303 -11.849 1.00 83.94 100 MET A C 1
ATOM 792 O O . MET A 1 100 ? -7.142 0.121 -11.067 1.00 83.94 100 MET A O 1
ATOM 796 N N . GLY A 1 101 ? -5.080 0.922 -11.507 1.00 81.00 101 GLY A N 1
ATOM 797 C CA . GLY A 1 101 ? -4.860 1.537 -10.205 1.00 81.00 101 GLY A CA 1
ATOM 798 C C . GLY A 1 101 ? -5.894 2.616 -9.914 1.00 81.00 101 GLY A C 1
ATOM 799 O O . GLY A 1 101 ? -6.618 2.530 -8.924 1.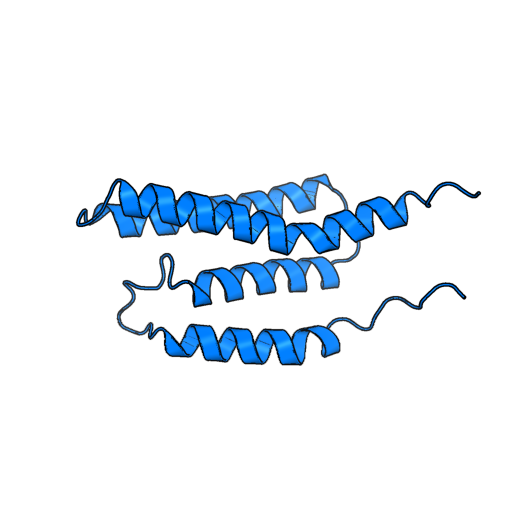00 81.00 101 GLY A O 1
ATOM 800 N N . SER A 1 102 ? -6.021 3.603 -10.802 1.00 79.00 102 SER A N 1
ATOM 801 C CA . SER A 1 102 ? -6.957 4.720 -10.611 1.00 79.00 102 SER A CA 1
ATOM 802 C C . SER A 1 102 ? -8.413 4.259 -10.478 1.00 79.00 102 SER A C 1
ATOM 804 O O . SER A 1 102 ? -9.140 4.766 -9.624 1.00 79.00 102 SER A O 1
ATOM 806 N N . VAL A 1 103 ? -8.831 3.271 -11.278 1.00 84.62 103 VAL A N 1
ATOM 807 C CA . VAL A 1 103 ? -10.171 2.668 -11.182 1.00 84.62 103 VAL A CA 1
ATOM 808 C C . VAL A 1 103 ? -10.361 1.976 -9.831 1.00 84.62 103 VAL A C 1
ATOM 810 O O . VAL A 1 103 ? -11.379 2.195 -9.174 1.00 84.62 103 VAL A O 1
ATOM 813 N N . LEU A 1 104 ? -9.380 1.184 -9.387 1.00 82.56 104 LEU A N 1
ATOM 814 C CA . LEU A 1 104 ? -9.437 0.480 -8.106 1.00 82.56 104 LEU A CA 1
ATOM 815 C C . LEU A 1 104 ? -9.518 1.456 -6.924 1.00 82.56 104 LEU A C 1
ATOM 817 O O . LEU A 1 104 ? -10.321 1.242 -6.019 1.00 82.56 104 LEU A O 1
ATOM 821 N N . LEU A 1 105 ? -8.747 2.548 -6.951 1.00 80.62 105 LEU A N 1
ATOM 822 C CA . LEU A 1 105 ? -8.783 3.589 -5.920 1.00 80.62 105 LEU A CA 1
ATOM 823 C C . LEU A 1 105 ? -10.130 4.318 -5.883 1.00 80.62 105 LEU A C 1
ATOM 825 O O . LEU A 1 105 ? -10.662 4.564 -4.799 1.00 80.62 105 LEU A O 1
ATOM 829 N N . GLY A 1 106 ? -10.700 4.632 -7.050 1.00 76.50 106 GLY A N 1
ATOM 830 C CA . GLY A 1 106 ? -12.030 5.234 -7.147 1.00 76.50 106 GLY A CA 1
ATOM 831 C C . GLY A 1 106 ? -13.108 4.335 -6.541 1.00 76.50 106 GLY A C 1
ATOM 832 O O . GLY A 1 106 ? -13.887 4.784 -5.699 1.00 76.50 106 GLY A O 1
ATOM 833 N N . LEU A 1 107 ? -13.101 3.047 -6.899 1.00 81.25 107 LEU A N 1
ATOM 834 C CA . LEU A 1 107 ? -14.013 2.054 -6.326 1.00 81.25 107 LEU A CA 1
ATOM 835 C C . LEU A 1 107 ? -13.797 1.906 -4.817 1.00 81.25 107 LEU A C 1
ATOM 837 O O . LEU A 1 107 ? -14.757 1.956 -4.054 1.00 81.25 107 LEU A O 1
ATOM 841 N N . PHE A 1 108 ? -12.550 1.783 -4.366 1.00 78.06 108 PHE A N 1
ATOM 842 C CA . PHE A 1 108 ? -12.243 1.636 -2.948 1.00 78.06 108 PHE A CA 1
ATOM 843 C C . PHE A 1 108 ? -12.726 2.840 -2.137 1.00 78.06 108 PHE A C 1
ATOM 845 O O . PHE A 1 108 ? -13.391 2.661 -1.126 1.00 78.06 108 PHE A O 1
ATOM 852 N N . THR A 1 109 ? -12.477 4.063 -2.605 1.00 75.69 109 THR A N 1
ATOM 853 C CA . THR A 1 109 ? -12.914 5.290 -1.918 1.00 75.69 109 THR A CA 1
ATOM 854 C C . THR A 1 109 ? -14.439 5.399 -1.867 1.00 75.69 109 THR A C 1
ATOM 856 O O . THR A 1 109 ? -14.990 5.860 -0.871 1.00 75.69 109 THR A O 1
ATOM 859 N N . PHE A 1 110 ? -15.132 4.938 -2.912 1.00 74.31 110 PHE A N 1
ATOM 860 C CA . PHE A 1 110 ? -16.594 4.926 -2.965 1.00 74.31 110 PHE A CA 1
ATOM 861 C C . PHE A 1 110 ? -17.220 3.863 -2.046 1.00 74.31 110 PHE A C 1
ATOM 863 O O . PHE A 1 110 ? -18.232 4.126 -1.399 1.00 74.31 110 PHE A O 1
ATOM 870 N N . PHE A 1 111 ? -16.623 2.670 -1.959 1.00 74.12 111 PHE A N 1
ATOM 871 C CA . PHE A 1 111 ? -17.148 1.552 -1.164 1.00 74.12 111 PHE A CA 1
ATOM 872 C C . PHE A 1 111 ? -16.617 1.497 0.276 1.00 74.12 111 PHE A C 1
ATOM 874 O O . PHE A 1 111 ? -17.255 0.884 1.132 1.00 74.12 111 PHE A O 1
ATOM 881 N N . ALA A 1 112 ? -15.498 2.151 0.590 1.00 69.56 112 ALA A N 1
ATOM 882 C CA . ALA A 1 112 ? -14.932 2.180 1.939 1.00 69.56 112 ALA A CA 1
ATOM 883 C C . ALA A 1 112 ? -15.923 2.685 3.015 1.00 69.56 112 ALA A C 1
ATOM 885 O O . ALA A 1 112 ? -16.019 2.037 4.060 1.00 69.56 112 ALA A O 1
ATOM 886 N N . PRO A 1 113 ? -16.730 3.743 2.780 1.00 66.88 113 PRO A N 1
ATOM 887 C CA . PRO A 1 113 ? -17.742 4.193 3.739 1.00 66.88 113 PRO A CA 1
ATOM 888 C C . PRO A 1 113 ? -18.889 3.195 3.942 1.00 66.88 113 PRO A C 1
ATOM 890 O O . PRO A 1 113 ? -19.531 3.202 4.984 1.00 66.88 113 PRO A O 1
ATOM 893 N N . LEU A 1 114 ? -19.168 2.336 2.956 1.00 66.56 114 LEU A N 1
ATOM 894 C CA . LEU A 1 114 ? -20.212 1.307 3.050 1.00 66.56 114 LEU A CA 1
ATOM 895 C C . LEU A 1 114 ? -19.762 0.110 3.897 1.00 66.56 114 LEU A C 1
ATOM 897 O O . LEU A 1 114 ? -20.585 -0.518 4.561 1.00 66.56 114 LEU A O 1
ATOM 901 N N . LEU A 1 115 ? -18.464 -0.200 3.876 1.00 62.84 115 LEU A N 1
ATOM 902 C CA . LEU A 1 115 ? -17.866 -1.266 4.684 1.00 62.84 115 LEU A CA 1
ATOM 903 C C . LEU A 1 115 ? -17.656 -0.833 6.140 1.00 62.84 115 LEU A C 1
ATOM 905 O O . LEU A 1 115 ? -17.754 -1.658 7.047 1.00 62.84 115 LEU A O 1
ATOM 909 N N . TYR A 1 116 ? -17.417 0.458 6.371 1.00 57.69 116 TYR A N 1
ATOM 910 C CA . TYR A 1 116 ? -17.310 1.040 7.703 1.00 57.69 116 TYR A CA 1
ATOM 911 C C . TYR A 1 116 ? -18.659 1.636 8.129 1.00 57.69 116 TYR A C 1
ATOM 913 O O . TYR A 1 116 ? -18.923 2.821 7.928 1.00 57.69 116 TYR A O 1
ATOM 921 N N . LYS A 1 117 ? -19.532 0.828 8.749 1.00 52.31 117 LYS A N 1
ATOM 922 C CA . LYS A 1 117 ? -20.651 1.384 9.529 1.00 52.31 117 LYS A CA 1
ATOM 923 C C . LYS A 1 117 ? -20.035 2.205 10.657 1.00 52.31 117 LYS A C 1
ATOM 925 O O . LYS A 1 117 ? -19.489 1.630 11.591 1.00 52.31 117 LYS A O 1
ATOM 930 N N . GLY A 1 118 ? -20.068 3.530 10.517 1.00 49.72 118 GLY A N 1
ATOM 931 C CA . GLY A 1 118 ? -19.496 4.455 11.489 1.00 49.72 118 GLY A CA 1
ATOM 932 C C . GLY A 1 118 ? -19.890 4.069 12.911 1.00 49.72 118 GLY A C 1
ATOM 933 O O . GLY A 1 118 ? -21.062 3.799 13.176 1.00 49.72 118 GLY A O 1
ATOM 934 N N . ALA A 1 119 ? -18.901 4.022 13.807 1.00 49.03 119 ALA A N 1
ATOM 935 C CA . ALA A 1 119 ? -19.149 3.893 15.233 1.00 49.03 119 ALA A CA 1
ATOM 936 C C . ALA A 1 119 ? -20.194 4.948 15.652 1.00 49.03 119 ALA A C 1
ATOM 938 O O . ALA A 1 119 ? -20.097 6.097 15.197 1.00 49.03 119 ALA A O 1
ATOM 939 N N . PRO A 1 120 ? -21.214 4.580 16.449 1.00 43.91 120 PRO A N 1
ATOM 940 C CA . PRO A 1 120 ? -22.217 5.531 16.904 1.00 43.91 120 PRO A CA 1
ATOM 941 C C . PRO A 1 120 ? -21.522 6.710 17.588 1.00 43.91 120 PRO A C 1
ATOM 943 O O . PRO A 1 120 ? -20.729 6.520 18.509 1.00 43.91 120 PRO A O 1
ATOM 946 N N . GLN A 1 121 ? -21.790 7.926 17.102 1.00 44.28 121 GLN A N 1
ATOM 947 C CA . GLN A 1 121 ? -21.314 9.140 17.757 1.00 44.28 121 GLN A CA 1
ATOM 948 C C . GLN A 1 121 ? -21.877 9.169 19.184 1.00 44.28 121 GLN A C 1
ATOM 950 O O . GLN A 1 121 ? -23.096 9.053 19.335 1.00 44.28 121 GLN A O 1
ATOM 955 N N . PRO A 1 122 ? -21.038 9.313 20.225 1.00 52.59 122 PRO A N 1
ATOM 956 C CA . PRO A 1 122 ? -21.545 9.560 21.563 1.00 52.59 122 PRO A CA 1
ATOM 957 C C . PRO A 1 122 ? -22.213 10.942 21.568 1.00 52.59 122 PRO A C 1
ATOM 959 O O . PRO A 1 122 ? -21.559 11.955 21.319 1.00 52.59 122 PRO A O 1
ATOM 962 N N . THR A 1 123 ? -23.532 10.939 21.765 1.00 52.72 123 THR A N 1
ATOM 963 C CA . THR A 1 123 ? -24.374 12.116 22.034 1.00 52.72 123 THR A CA 1
ATOM 964 C C . THR A 1 123 ? -23.994 12.797 23.336 1.00 52.72 123 THR A C 1
ATOM 966 O O . THR A 1 123 ? -23.724 12.047 24.303 1.00 52.72 123 THR A O 1
#

Secondary structure (DSSP, 8-state):
-PPPPHHHHHHHHHHHHHHHHHHHHHHHHHHHHHHSTT-THHHHHHHHHHHHHHHHHHHHHHHHT---HHHHHHHHHHHHHHHHHH-GGGTTSTT--HHHHHHHHHHHHHHHHHHS--PPP--

Radius of gyration: 16.99 Å; Cα contacts (8 Å, |Δi|>4): 67; chains: 1; bounding box: 44×28×49 Å

Nearest PDB structures (foldseek):
  4mu6-assembly1_A  TM=2.546E-01  e=6.778E+00  Legionella pneumophila subsp. pneumophila str. Philadelphia 1
  4nqi-assembly1_B  TM=2.578E-01  e=9.907E+00  Dictyostelium discoideum

Mean predicted aligned error: 10.32 Å